Protein AF-A0A532D373-F1 (afdb_monomer_lite)

Secondary structure (DSSP, 8-state):
----------------HHHHHHHHHHHHTT--HHHHHHHTT--HHHHHHHHHHHHHH--SS-S-S------TTTTTHHHHHHHHHHHS---HHHHHHHHHHTT----HHHHHHHHHHTT---

Foldseek 3Di:
DDDDDDDDDDDDPDDDQVLLLVLVVCVVVVHDLVVSCVVSVHDSVVSVVSVVCCVPPVDSTDPDPDDPPCPPCVVVVVVVLVCCVVPVPDDLVNVQVVCVVVVDHDDSVVSVVVCVVVVVPD

Sequence (122 aa):
MSALVLLGGKGREAYSQDLRDRVLRALERGERPTAIADRFEVSRGWVYQVRNRLTQTGGRSSLQIGGHRRSRLAGMEPTLRAWLKETGDLTLAELCTRLAAHGIAINVPALWHQLNTWQLTS

pLDDT: mean 71.15, std 17.48, range [25.75, 89.62]

Radius of gyration: 23.97 Å; chains: 1; bounding box: 39×25×78 Å

Structure (mmCIF, N/CA/C/O backbone):
data_AF-A0A532D373-F1
#
_entry.id   AF-A0A532D373-F1
#
loop_
_atom_site.group_PDB
_atom_site.id
_atom_site.type_symbol
_atom_site.label_atom_id
_atom_site.label_alt_id
_atom_site.label_comp_id
_atom_site.label_asym_id
_atom_site.label_entity_id
_atom_site.label_seq_id
_atom_site.pdbx_PDB_ins_code
_atom_site.Cartn_x
_atom_site.Cartn_y
_atom_site.Cartn_z
_atom_site.occupancy
_atom_site.B_is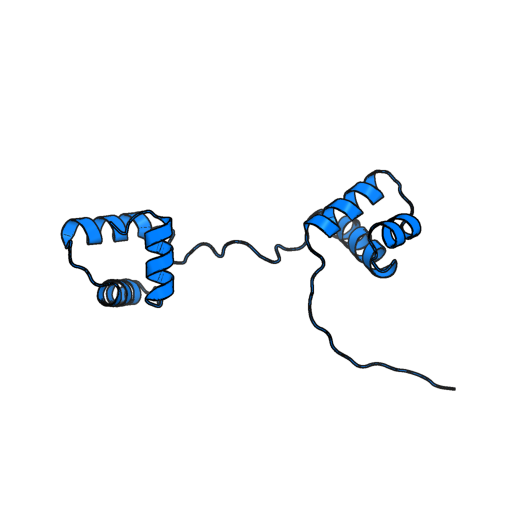o_or_equiv
_atom_site.auth_seq_id
_atom_site.auth_comp_id
_atom_site.auth_asym_id
_atom_site.auth_atom_id
_atom_site.pdbx_PDB_model_num
ATOM 1 N N . MET A 1 1 ? -11.975 -9.096 -48.964 1.00 33.78 1 MET A N 1
ATOM 2 C CA . MET A 1 1 ? -11.205 -10.037 -48.123 1.00 33.78 1 MET A CA 1
ATOM 3 C C . MET A 1 1 ? -10.576 -9.214 -46.999 1.00 33.78 1 MET A C 1
ATOM 5 O O . MET A 1 1 ? -9.465 -8.740 -47.147 1.00 33.78 1 MET A O 1
ATOM 9 N N . SER A 1 2 ? -11.326 -8.710 -46.021 1.00 26.88 2 SER A N 1
ATOM 10 C CA . SER A 1 2 ? -11.918 -9.428 -44.879 1.00 26.88 2 SER A CA 1
ATOM 11 C C . SER A 1 2 ? -10.970 -10.440 -44.244 1.00 26.88 2 SER A C 1
ATOM 13 O O . SER A 1 2 ? -10.898 -11.569 -44.710 1.00 26.88 2 SER A O 1
ATOM 15 N N . ALA A 1 3 ? -10.315 -10.021 -43.162 1.00 25.75 3 ALA A N 1
ATOM 16 C CA . ALA A 1 3 ? -10.321 -10.746 -41.893 1.00 25.75 3 ALA A CA 1
ATOM 17 C C . ALA A 1 3 ? -9.975 -9.765 -40.759 1.00 25.75 3 ALA A C 1
ATOM 19 O O . ALA A 1 3 ? -8.821 -9.555 -40.399 1.00 25.75 3 ALA A O 1
ATOM 20 N N . LEU A 1 4 ? -11.021 -9.128 -40.235 1.00 30.86 4 LEU A N 1
ATOM 21 C CA . LEU A 1 4 ? -11.054 -8.576 -38.889 1.00 30.86 4 LEU A CA 1
ATOM 22 C C . LEU A 1 4 ? -11.086 -9.766 -37.918 1.00 30.86 4 LEU A C 1
ATOM 24 O O . LEU A 1 4 ? -11.998 -10.583 -38.007 1.00 30.86 4 LEU A O 1
ATOM 28 N N . VAL A 1 5 ? -10.142 -9.842 -36.981 1.00 32.19 5 VAL A N 1
ATOM 29 C CA . VAL A 1 5 ? -10.342 -10.574 -35.722 1.00 32.19 5 VAL A CA 1
ATOM 30 C C . VAL A 1 5 ? -10.044 -9.605 -34.584 1.00 32.19 5 VAL A C 1
ATOM 32 O O . VAL A 1 5 ? -8.899 -9.363 -34.211 1.00 32.19 5 VAL A O 1
ATOM 35 N N . LEU A 1 6 ? -11.120 -8.999 -34.086 1.00 37.25 6 LEU A N 1
ATOM 36 C CA . LEU A 1 6 ? -11.235 -8.538 -32.707 1.00 37.25 6 LEU A CA 1
ATOM 37 C C . LEU A 1 6 ? -11.669 -9.730 -31.838 1.00 37.25 6 LEU A C 1
ATOM 39 O O . LEU A 1 6 ? -12.346 -10.624 -32.340 1.00 37.25 6 LEU A O 1
ATOM 43 N N . LEU A 1 7 ? -11.389 -9.623 -30.531 1.00 33.75 7 LEU A N 1
ATOM 44 C CA . LEU A 1 7 ? -11.773 -10.506 -29.408 1.00 33.75 7 LEU A CA 1
ATOM 45 C C . LEU A 1 7 ? -10.769 -11.651 -29.156 1.00 33.75 7 LEU A C 1
ATOM 47 O O . LEU A 1 7 ? -10.451 -12.414 -30.049 1.00 33.75 7 LEU A O 1
ATOM 51 N N . GLY A 1 8 ? -10.224 -11.858 -27.959 1.00 28.00 8 GLY A N 1
ATOM 52 C CA . GLY A 1 8 ? -10.464 -11.218 -26.675 1.00 28.00 8 GLY A CA 1
ATOM 53 C C . GLY A 1 8 ? -9.531 -11.786 -25.597 1.00 28.00 8 GLY A C 1
ATOM 54 O O . GLY A 1 8 ? -9.016 -12.890 -25.717 1.00 28.00 8 GLY A O 1
ATOM 55 N N . GLY A 1 9 ? -9.334 -10.999 -24.539 1.00 36.28 9 GLY A N 1
ATOM 56 C CA . GLY A 1 9 ? -9.089 -11.477 -23.177 1.00 36.28 9 GLY A CA 1
ATOM 57 C C . GLY A 1 9 ? -7.833 -12.309 -22.887 1.00 36.28 9 GLY A C 1
ATOM 58 O O . GLY A 1 9 ? -7.902 -13.526 -22.782 1.00 36.28 9 GLY A O 1
ATOM 59 N N . LYS A 1 10 ? -6.776 -11.633 -22.429 1.00 38.00 10 LYS A N 1
ATOM 60 C CA . LYS A 1 10 ? -6.326 -11.848 -21.045 1.00 38.00 10 LYS A CA 1
ATOM 61 C C . LYS A 1 10 ? -5.974 -10.513 -20.404 1.00 38.00 10 LYS A C 1
ATOM 63 O O . LYS A 1 10 ? -5.261 -9.691 -20.970 1.00 38.00 10 LYS A O 1
ATOM 68 N N . GLY A 1 11 ? -6.614 -10.255 -19.270 1.00 32.62 11 GLY A N 1
ATOM 69 C CA . GLY A 1 11 ? -6.592 -8.971 -18.594 1.00 32.62 11 GLY A CA 1
ATOM 70 C C . GLY A 1 11 ? -5.217 -8.593 -18.056 1.00 32.62 11 GLY A C 1
ATOM 71 O O . GLY A 1 11 ? -4.459 -9.445 -17.625 1.00 32.62 11 GLY A O 1
ATOM 72 N N . ARG A 1 12 ? -4.963 -7.281 -18.045 1.00 39.06 12 ARG A N 1
ATOM 73 C CA . ARG A 1 12 ? -4.332 -6.521 -16.951 1.00 39.06 12 ARG A CA 1
ATOM 74 C C . ARG A 1 12 ? -3.142 -7.153 -16.213 1.00 39.06 12 ARG A C 1
ATOM 76 O O . ARG A 1 12 ? -2.979 -6.874 -15.030 1.00 39.06 12 ARG A O 1
ATOM 83 N N . GLU A 1 13 ? -2.264 -7.895 -16.869 1.00 45.06 13 GLU A N 1
ATOM 84 C CA . GLU A 1 13 ? -0.935 -8.108 -16.307 1.00 45.06 13 GLU A CA 1
ATOM 85 C C . GLU A 1 13 ? -0.093 -6.907 -16.718 1.00 45.06 13 GLU A C 1
ATOM 87 O O . GLU A 1 13 ? 0.489 -6.830 -17.799 1.00 45.06 13 GLU A O 1
ATOM 92 N N . ALA A 1 14 ? -0.160 -5.857 -15.902 1.00 55.34 14 ALA A N 1
ATOM 93 C CA . ALA A 1 14 ? 0.775 -4.767 -16.059 1.00 55.34 14 ALA A CA 1
ATOM 94 C C . ALA A 1 14 ? 2.172 -5.356 -15.868 1.00 55.34 14 ALA A C 1
ATOM 96 O O . ALA A 1 14 ? 2.501 -5.790 -14.767 1.00 55.34 14 ALA A O 1
ATOM 97 N N . TYR A 1 15 ? 2.977 -5.359 -16.934 1.00 62.72 15 TYR A N 1
ATOM 98 C CA . TYR A 1 15 ? 4.408 -5.629 -16.835 1.00 62.72 15 TYR A CA 1
ATOM 99 C C . TYR A 1 15 ? 4.980 -4.896 -15.613 1.00 62.72 15 TYR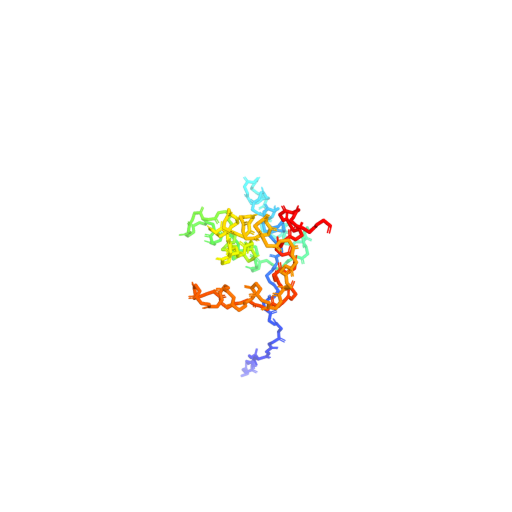 A C 1
ATOM 101 O O . TYR A 1 15 ? 4.635 -3.723 -15.374 1.00 62.72 15 TYR A O 1
ATOM 109 N N . SER A 1 16 ? 5.801 -5.615 -14.839 1.00 70.56 16 SER A N 1
ATOM 110 C CA . SER A 1 16 ? 6.309 -5.158 -13.545 1.00 70.56 16 SER A CA 1
ATOM 111 C C . SER A 1 16 ? 6.955 -3.775 -13.660 1.00 70.56 16 SER A C 1
ATOM 113 O O . SER A 1 16 ? 7.470 -3.381 -14.712 1.00 70.56 16 SER A O 1
ATOM 115 N N . GLN A 1 17 ? 6.914 -3.000 -12.574 1.00 68.44 17 GLN A N 1
ATOM 116 C CA . GLN A 1 17 ? 7.524 -1.670 -12.580 1.00 68.44 17 GLN A CA 1
ATOM 117 C C . GLN A 1 17 ? 9.039 -1.749 -12.820 1.00 68.44 17 GLN A C 1
ATOM 119 O O . GLN A 1 17 ? 9.557 -0.945 -13.584 1.00 68.44 17 GLN A O 1
ATOM 124 N N . ASP A 1 18 ? 9.705 -2.776 -12.284 1.00 70.88 18 ASP A N 1
ATOM 125 C CA . ASP A 1 18 ? 11.117 -3.061 -12.566 1.00 70.88 18 ASP A CA 1
ATOM 126 C C . ASP A 1 18 ? 11.380 -3.238 -14.074 1.00 70.88 18 ASP A C 1
ATOM 128 O O . ASP A 1 18 ? 12.298 -2.620 -14.615 1.00 70.88 18 ASP A O 1
ATOM 132 N N . LEU A 1 19 ? 10.534 -3.987 -14.791 1.00 79.44 19 LEU A N 1
ATOM 133 C CA . LEU A 1 19 ? 10.687 -4.174 -16.236 1.00 79.44 19 LEU A CA 1
ATOM 134 C C . LEU A 1 19 ? 10.494 -2.861 -17.011 1.00 79.44 19 LEU A C 1
ATOM 136 O O . LEU A 1 19 ? 11.239 -2.566 -17.947 1.00 79.44 19 LEU A O 1
ATOM 140 N N . ARG A 1 20 ? 9.530 -2.034 -16.594 1.00 78.75 20 ARG A N 1
ATOM 141 C CA . ARG A 1 20 ? 9.317 -0.695 -17.161 1.00 78.75 20 ARG A CA 1
ATOM 142 C C . ARG A 1 20 ? 10.521 0.218 -16.920 1.00 78.75 20 ARG A C 1
ATOM 144 O O . ARG A 1 20 ? 10.954 0.888 -17.855 1.00 78.75 20 ARG A O 1
ATOM 151 N N . ASP A 1 21 ? 11.078 0.218 -15.711 1.00 76.81 21 ASP A N 1
ATOM 152 C CA . ASP A 1 21 ? 12.239 1.037 -15.350 1.00 76.81 21 ASP A CA 1
ATOM 153 C C . ASP A 1 21 ? 13.484 0.623 -16.145 1.00 76.81 21 ASP A C 1
ATOM 155 O O . ASP A 1 21 ? 14.238 1.479 -16.613 1.00 76.81 21 ASP A O 1
ATOM 159 N N . ARG A 1 22 ? 13.684 -0.682 -16.369 1.00 80.69 22 ARG A N 1
ATOM 160 C CA . ARG A 1 22 ? 14.775 -1.195 -17.213 1.00 80.69 22 ARG A CA 1
ATOM 161 C C . ARG A 1 22 ? 14.634 -0.760 -18.672 1.00 80.69 22 ARG A C 1
ATOM 163 O O . ARG A 1 22 ? 15.622 -0.330 -19.266 1.00 80.69 22 ARG A O 1
ATOM 170 N N . VAL A 1 23 ? 13.421 -0.804 -19.227 1.00 84.44 23 VAL A N 1
ATOM 171 C CA . VAL A 1 23 ? 13.139 -0.311 -20.586 1.00 84.44 23 VAL A CA 1
ATOM 172 C C . VAL A 1 23 ? 13.366 1.196 -20.700 1.00 84.44 23 VAL A C 1
ATOM 174 O O . VAL A 1 23 ? 13.990 1.642 -21.661 1.00 84.44 23 VAL A O 1
ATOM 177 N N . LEU A 1 24 ? 12.914 1.984 -19.721 1.00 83.12 24 LEU A N 1
ATOM 178 C CA . LEU A 1 24 ? 13.137 3.432 -19.709 1.00 83.12 24 LEU A CA 1
ATOM 179 C C . LEU A 1 24 ? 14.628 3.778 -19.653 1.00 83.12 24 LEU A C 1
ATOM 181 O O . LEU A 1 24 ? 15.081 4.585 -20.458 1.00 83.12 24 LEU A O 1
ATOM 185 N N . ARG A 1 25 ? 15.410 3.102 -18.804 1.00 80.56 25 ARG A N 1
ATOM 186 C CA . ARG A 1 25 ? 16.870 3.292 -18.744 1.00 80.56 25 ARG A CA 1
ATOM 187 C C . ARG A 1 25 ? 17.566 2.946 -20.059 1.00 80.56 25 ARG A C 1
ATOM 189 O O . ARG A 1 25 ? 18.525 3.614 -20.431 1.00 80.56 25 ARG A O 1
ATOM 196 N N . ALA A 1 26 ? 17.114 1.908 -20.762 1.00 81.19 26 ALA A N 1
ATOM 197 C CA . ALA A 1 26 ? 17.660 1.549 -22.070 1.00 81.19 26 ALA A CA 1
ATOM 198 C C . ALA A 1 26 ? 17.332 2.616 -23.134 1.00 81.19 26 ALA A C 1
ATOM 200 O O . ALA A 1 26 ? 18.199 3.003 -23.915 1.00 81.19 26 ALA A O 1
ATOM 201 N N . LEU A 1 27 ? 16.110 3.162 -23.113 1.00 84.38 27 LEU A N 1
ATOM 202 C CA . LEU A 1 27 ? 15.718 4.287 -23.969 1.00 84.38 27 LEU A CA 1
ATOM 203 C C . LEU A 1 27 ? 16.536 5.554 -23.668 1.00 84.38 27 LEU A C 1
ATOM 205 O O . LEU A 1 27 ? 16.952 6.236 -24.599 1.00 84.38 27 LEU A O 1
ATOM 209 N N . GLU A 1 28 ? 16.812 5.849 -22.393 1.00 79.69 28 GLU A N 1
ATOM 210 C CA . GLU A 1 28 ? 17.660 6.978 -21.970 1.00 79.69 28 GLU A CA 1
ATOM 211 C C . GLU A 1 28 ? 19.111 6.844 -22.450 1.00 79.69 28 GLU A C 1
ATOM 213 O O . GLU A 1 28 ? 19.766 7.845 -22.725 1.00 79.69 28 GLU A O 1
ATOM 218 N N . ARG A 1 29 ? 19.604 5.611 -22.607 1.00 79.94 29 ARG A N 1
ATOM 219 C CA . ARG A 1 29 ? 20.920 5.313 -23.197 1.00 79.94 29 ARG A CA 1
ATOM 220 C C . ARG A 1 29 ? 20.928 5.363 -24.729 1.00 79.94 29 ARG A C 1
ATOM 222 O O . ARG A 1 29 ? 21.972 5.129 -25.329 1.00 79.94 29 ARG A O 1
ATOM 229 N N . GLY A 1 30 ? 19.787 5.636 -25.365 1.00 86.12 30 GLY A N 1
ATOM 230 C CA . GLY A 1 30 ? 19.657 5.686 -26.821 1.00 86.12 30 GLY A CA 1
ATOM 231 C C . GLY A 1 30 ? 19.562 4.314 -27.499 1.00 86.12 30 GLY A C 1
ATOM 232 O O . GLY A 1 30 ? 19.725 4.229 -28.717 1.00 86.12 30 GLY A O 1
ATOM 233 N N . GLU A 1 31 ? 19.296 3.234 -26.752 1.00 88.81 31 GLU A N 1
ATOM 234 C CA . GLU A 1 31 ? 19.122 1.901 -27.341 1.00 88.81 31 GLU A CA 1
ATOM 235 C C . GLU A 1 31 ? 17.888 1.869 -28.271 1.00 88.81 31 GLU A C 1
ATOM 237 O O . GLU A 1 31 ? 16.852 2.496 -28.022 1.00 88.81 31 GLU A O 1
ATOM 242 N N . ARG A 1 32 ? 17.982 1.121 -29.380 1.00 89.62 32 ARG A N 1
ATOM 243 C CA . ARG A 1 32 ? 16.891 1.032 -30.366 1.00 89.62 32 ARG A CA 1
ATOM 244 C C . ARG A 1 32 ? 15.708 0.242 -29.781 1.00 89.62 32 ARG A C 1
ATOM 246 O O . ARG A 1 32 ? 15.933 -0.843 -29.249 1.00 89.62 32 ARG A O 1
ATOM 253 N N . PRO A 1 33 ? 14.444 0.678 -29.970 1.00 84.50 33 PRO A N 1
ATOM 254 C CA . PRO A 1 33 ? 13.266 -0.022 -29.438 1.00 84.50 33 PRO A CA 1
ATOM 255 C C . PRO A 1 33 ? 13.148 -1.499 -29.834 1.00 84.50 33 PRO A C 1
ATOM 257 O O . PRO A 1 33 ? 12.581 -2.287 -29.088 1.00 84.50 33 PRO A O 1
ATOM 260 N N . THR A 1 34 ? 13.685 -1.876 -30.998 1.00 86.00 34 THR A N 1
ATOM 261 C CA . THR A 1 34 ? 13.774 -3.271 -31.451 1.00 86.00 34 THR A CA 1
ATOM 262 C C . THR A 1 34 ? 14.719 -4.090 -30.576 1.00 86.00 34 THR A C 1
ATOM 264 O O . THR A 1 34 ? 14.315 -5.118 -30.06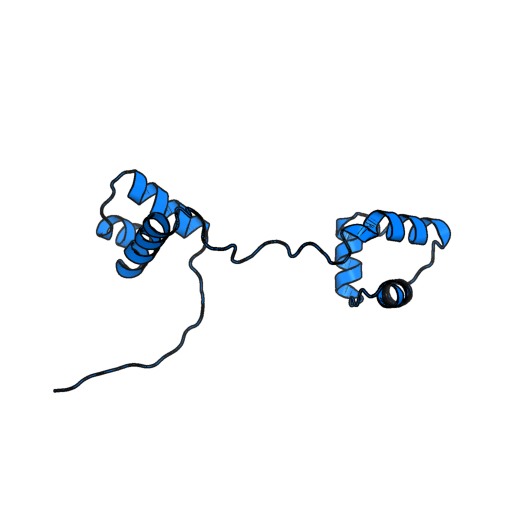0 1.00 86.00 34 THR A O 1
ATOM 267 N N . ALA A 1 35 ? 15.929 -3.587 -30.323 1.00 86.38 35 ALA A N 1
ATOM 268 C CA . ALA A 1 35 ? 16.916 -4.265 -29.485 1.00 86.38 35 ALA A CA 1
ATOM 269 C C . ALA A 1 35 ? 16.443 -4.392 -28.027 1.00 86.38 35 ALA A C 1
ATOM 271 O O . ALA A 1 35 ? 16.683 -5.403 -27.377 1.00 86.38 35 ALA A O 1
ATOM 272 N N . ILE A 1 36 ? 15.728 -3.382 -27.527 1.00 85.81 36 ILE A N 1
ATOM 273 C CA . ILE A 1 36 ? 15.112 -3.405 -26.194 1.00 85.81 36 ILE A CA 1
ATOM 274 C C . ILE A 1 36 ? 14.013 -4.473 -26.124 1.00 85.81 36 ILE A C 1
ATOM 276 O O . ILE A 1 36 ? 13.955 -5.224 -25.155 1.00 85.81 36 ILE A O 1
ATOM 280 N N . ALA A 1 37 ? 13.146 -4.537 -27.139 1.00 83.81 37 ALA A N 1
ATOM 281 C CA . ALA A 1 37 ? 12.070 -5.520 -27.212 1.00 83.81 37 ALA A CA 1
ATOM 282 C C . ALA A 1 37 ? 12.610 -6.956 -27.195 1.00 83.81 37 ALA A C 1
ATOM 284 O O . ALA A 1 37 ? 12.149 -7.763 -26.393 1.00 83.81 37 ALA A O 1
ATOM 285 N N . ASP A 1 38 ? 13.637 -7.226 -28.002 1.00 79.75 38 ASP A N 1
ATOM 286 C CA . ASP A 1 38 ? 14.275 -8.541 -28.079 1.00 79.75 38 ASP A CA 1
ATOM 287 C C . ASP A 1 38 ? 14.983 -8.899 -26.759 1.00 79.75 38 ASP A C 1
ATOM 289 O O . ASP A 1 38 ? 14.831 -10.004 -26.249 1.00 79.75 38 ASP A O 1
ATOM 293 N N . ARG A 1 39 ? 15.702 -7.946 -26.148 1.00 83.69 39 ARG A N 1
ATOM 294 C CA . ARG A 1 39 ? 16.445 -8.151 -24.891 1.00 83.69 39 ARG A CA 1
ATOM 295 C C . ARG A 1 39 ? 15.556 -8.472 -23.690 1.00 83.69 39 ARG A C 1
ATOM 297 O O . ARG A 1 39 ? 15.984 -9.192 -22.793 1.00 83.69 39 ARG A O 1
ATOM 304 N N . PHE A 1 40 ? 14.381 -7.858 -23.625 1.00 80.19 40 PHE A N 1
ATOM 305 C CA . PHE A 1 40 ? 13.455 -7.992 -22.500 1.00 80.19 40 PHE A CA 1
ATOM 306 C C . PHE A 1 40 ? 12.266 -8.909 -22.811 1.00 80.19 40 PHE A C 1
ATOM 308 O O . PHE A 1 40 ? 11.356 -8.995 -21.992 1.00 80.19 40 PHE A O 1
ATOM 315 N N . GLU A 1 41 ? 12.268 -9.563 -23.978 1.00 81.81 41 GLU A N 1
ATOM 316 C CA . GLU A 1 41 ? 11.207 -10.466 -24.446 1.00 81.81 41 GLU A CA 1
ATOM 317 C C . GLU A 1 41 ? 9.808 -9.819 -24.402 1.00 81.81 41 GLU A C 1
ATOM 319 O O . GLU A 1 41 ? 8.798 -10.430 -24.048 1.00 81.81 41 GLU A O 1
ATOM 324 N N . VAL A 1 42 ? 9.740 -8.535 -24.768 1.00 83.00 42 VAL A N 1
ATOM 325 C CA . VAL A 1 42 ? 8.503 -7.741 -24.795 1.00 83.00 42 VAL A CA 1
ATOM 326 C C . VAL A 1 42 ? 8.147 -7.311 -26.210 1.00 83.00 42 VAL A C 1
ATOM 328 O O . VAL A 1 42 ? 8.981 -7.253 -27.108 1.00 83.00 42 VAL A O 1
ATOM 331 N N . SER A 1 43 ? 6.887 -6.933 -26.433 1.00 81.94 43 SER A N 1
ATOM 332 C CA . SER A 1 43 ? 6.484 -6.425 -27.745 1.00 81.94 43 SER A CA 1
ATOM 333 C C . SER A 1 43 ? 7.064 -5.031 -28.028 1.00 81.94 43 SER A C 1
ATOM 335 O O . SER A 1 43 ? 7.073 -4.145 -27.169 1.00 81.94 43 SER A O 1
ATOM 337 N N . ARG A 1 44 ? 7.460 -4.784 -29.285 1.00 84.38 44 ARG A N 1
ATOM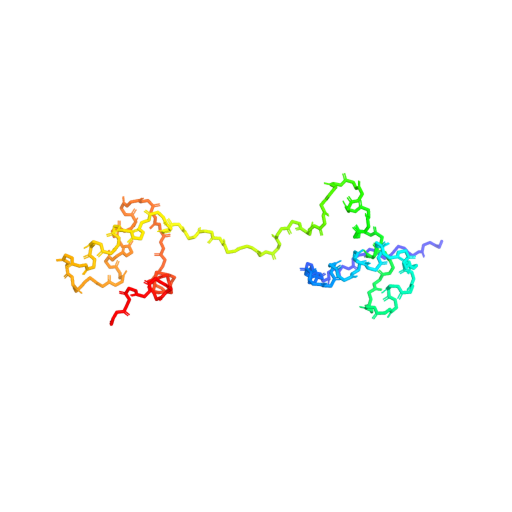 338 C CA . ARG A 1 44 ? 7.895 -3.449 -29.747 1.00 84.38 44 ARG A CA 1
ATOM 339 C C . ARG A 1 44 ? 6.842 -2.369 -29.481 1.00 84.38 44 ARG A C 1
ATOM 341 O O . ARG A 1 44 ? 7.180 -1.258 -29.083 1.00 84.38 44 ARG A O 1
ATOM 348 N N . GLY A 1 45 ? 5.563 -2.703 -29.672 1.00 83.38 45 GLY A N 1
ATOM 349 C CA . GLY A 1 45 ? 4.442 -1.802 -29.389 1.00 83.38 45 GLY A CA 1
ATOM 350 C C . GLY A 1 45 ? 4.385 -1.376 -27.920 1.00 83.38 45 GLY A C 1
ATOM 351 O O . GLY A 1 45 ? 4.137 -0.207 -27.628 1.00 83.38 45 GLY A O 1
ATOM 352 N N . TRP A 1 46 ? 4.703 -2.287 -26.998 1.00 83.25 46 TRP A N 1
ATOM 353 C CA . TRP A 1 46 ? 4.762 -1.977 -25.574 1.00 83.25 46 TRP A CA 1
ATOM 354 C C . TRP A 1 46 ? 5.928 -1.040 -25.220 1.00 83.25 46 TRP A C 1
ATOM 356 O O . TRP A 1 46 ?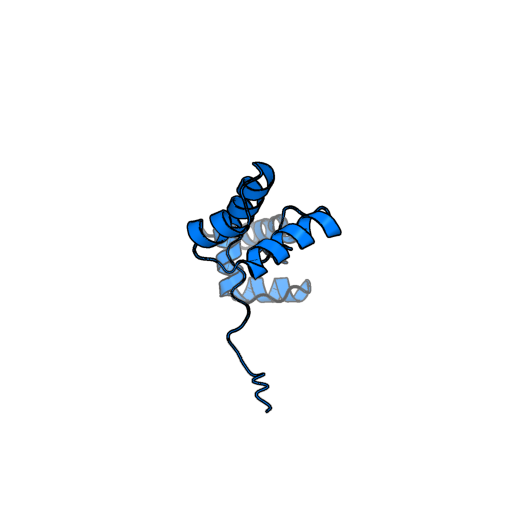 5.737 -0.086 -24.466 1.00 83.25 46 TRP A O 1
ATOM 366 N N . VAL A 1 47 ? 7.103 -1.218 -25.835 1.00 83.75 47 VAL A N 1
ATOM 367 C CA . VAL A 1 47 ? 8.238 -0.283 -25.682 1.00 83.75 47 VAL A CA 1
ATOM 368 C C . VAL A 1 47 ? 7.847 1.135 -26.124 1.00 83.75 47 VAL A C 1
ATOM 370 O O . VAL A 1 47 ? 8.123 2.110 -25.421 1.00 83.75 47 VAL A O 1
ATOM 373 N N . TYR A 1 48 ? 7.135 1.266 -27.249 1.00 86.62 48 TYR A N 1
ATOM 374 C CA . TYR A 1 48 ? 6.604 2.555 -27.702 1.00 86.62 48 TYR A CA 1
ATOM 375 C C . TYR A 1 48 ? 5.567 3.140 -26.741 1.00 86.62 48 TYR A C 1
ATOM 377 O O . TYR A 1 48 ? 5.594 4.341 -26.481 1.00 86.62 48 TYR A O 1
ATOM 385 N N . GLN A 1 49 ? 4.685 2.313 -26.180 1.00 83.50 49 GLN A N 1
ATOM 386 C CA . GLN A 1 49 ? 3.704 2.745 -25.187 1.00 83.50 49 GLN A CA 1
ATOM 387 C C . GLN A 1 49 ? 4.381 3.311 -23.927 1.00 83.50 49 GLN A C 1
ATOM 389 O O . GLN A 1 49 ? 3.964 4.357 -23.425 1.00 83.50 49 GLN A O 1
ATOM 394 N N . VAL A 1 50 ? 5.438 2.653 -23.439 1.00 81.06 50 VAL A N 1
ATOM 395 C CA . VAL A 1 50 ? 6.241 3.104 -22.290 1.00 81.06 50 VAL A CA 1
ATOM 396 C C . VAL A 1 50 ? 6.924 4.441 -22.589 1.00 81.06 50 VAL A C 1
ATOM 398 O O . VAL A 1 50 ? 6.799 5.378 -21.800 1.00 81.06 50 VAL A O 1
ATOM 401 N N . ARG A 1 51 ? 7.569 4.567 -23.755 1.00 82.94 51 ARG A N 1
ATOM 402 C CA . ARG A 1 51 ? 8.208 5.815 -24.199 1.00 82.94 51 ARG A CA 1
ATOM 403 C C . ARG A 1 51 ? 7.209 6.967 -24.318 1.00 82.94 51 ARG A C 1
ATOM 405 O O . ARG A 1 51 ? 7.437 8.041 -23.774 1.00 82.94 51 ARG A O 1
ATOM 412 N N . ASN A 1 52 ? 6.097 6.739 -25.014 1.00 80.56 52 ASN A N 1
ATOM 413 C CA . ASN A 1 52 ? 5.092 7.769 -25.273 1.00 80.56 52 ASN A CA 1
ATOM 414 C C . ASN A 1 52 ? 4.456 8.265 -23.971 1.00 80.56 52 ASN A C 1
ATOM 416 O O . ASN A 1 52 ? 4.213 9.460 -23.834 1.00 80.56 52 ASN A O 1
ATOM 420 N N . ARG A 1 53 ? 4.238 7.370 -22.997 1.00 72.94 53 ARG A N 1
ATOM 421 C CA . ARG A 1 53 ? 3.756 7.754 -21.668 1.00 72.94 53 ARG A CA 1
ATOM 422 C C . ARG A 1 53 ? 4.736 8.701 -20.967 1.00 72.94 53 ARG A C 1
ATOM 424 O O . ARG A 1 53 ? 4.293 9.735 -20.486 1.00 72.94 53 ARG A O 1
ATOM 431 N N . LEU A 1 54 ? 6.039 8.402 -20.969 1.00 70.12 54 LEU A N 1
ATOM 432 C CA . LEU A 1 54 ? 7.051 9.289 -20.381 1.00 70.12 54 LEU A CA 1
ATOM 433 C C . LEU A 1 54 ? 7.047 10.678 -21.043 1.00 70.12 54 LEU A C 1
ATOM 435 O O . LEU A 1 54 ? 7.054 11.685 -20.344 1.00 70.12 54 LEU A O 1
ATOM 439 N N . THR A 1 55 ? 7.007 10.742 -22.377 1.00 67.75 55 THR A N 1
ATOM 440 C CA . THR A 1 55 ? 7.035 12.019 -23.112 1.00 67.75 55 THR A CA 1
ATOM 441 C C . THR A 1 55 ? 5.761 12.845 -22.919 1.00 67.75 55 THR A C 1
ATOM 443 O O . THR A 1 55 ? 5.838 14.066 -22.856 1.00 67.75 55 THR A O 1
ATOM 446 N N . GLN A 1 56 ? 4.592 12.203 -22.823 1.00 62.75 56 GLN A N 1
ATOM 447 C CA . GLN A 1 56 ? 3.303 12.900 -22.721 1.00 62.75 56 GLN A CA 1
ATOM 448 C C . GLN A 1 56 ? 2.974 13.376 -21.303 1.00 62.75 56 GLN A C 1
ATOM 450 O O . GLN A 1 56 ? 2.308 14.395 -21.156 1.00 62.75 56 GLN A O 1
ATOM 455 N N . THR A 1 57 ? 3.402 12.654 -20.262 1.00 58.69 57 THR A N 1
ATOM 456 C CA . THR A 1 57 ? 3.027 12.976 -18.872 1.00 58.69 57 THR A CA 1
ATOM 457 C C . THR A 1 57 ? 4.208 13.336 -17.972 1.00 58.69 57 THR A C 1
ATOM 459 O O . THR A 1 57 ? 3.992 13.647 -16.804 1.00 58.69 57 THR A O 1
ATOM 462 N N . GLY A 1 58 ? 5.453 13.247 -18.458 1.00 55.09 58 GLY A N 1
ATOM 463 C CA . GLY A 1 58 ? 6.667 13.412 -17.642 1.00 55.09 58 GLY A CA 1
ATOM 464 C C . GLY A 1 58 ? 6.865 12.311 -16.588 1.00 55.09 58 GLY A C 1
ATOM 465 O O . GLY A 1 58 ? 7.840 12.325 -15.837 1.00 55.09 58 GLY A O 1
ATOM 466 N N . GLY A 1 59 ? 5.951 11.340 -16.516 1.00 54.12 59 GLY A N 1
ATOM 467 C CA . GLY A 1 59 ? 5.957 10.280 -15.519 1.00 54.12 59 GLY A CA 1
ATOM 468 C C . GLY A 1 59 ? 6.896 9.146 -15.913 1.00 54.12 59 GLY A C 1
ATOM 469 O O . GLY A 1 59 ? 6.563 8.336 -16.777 1.00 54.12 59 GLY A O 1
ATOM 470 N N . ARG A 1 60 ? 8.045 9.041 -15.232 1.00 51.25 60 ARG A N 1
ATOM 471 C CA . ARG A 1 60 ? 8.915 7.844 -15.267 1.00 51.25 60 ARG A CA 1
ATOM 472 C C . ARG A 1 60 ? 8.266 6.619 -14.611 1.00 51.25 60 ARG A C 1
ATOM 474 O O . ARG A 1 60 ? 8.705 5.496 -14.826 1.00 51.25 60 ARG A O 1
ATOM 481 N N . SER A 1 61 ? 7.199 6.811 -13.846 1.00 47.66 61 SER A N 1
ATOM 482 C CA . SER A 1 61 ? 6.475 5.741 -13.174 1.00 47.66 61 SER A CA 1
ATOM 483 C C . SER A 1 61 ? 5.192 5.372 -13.921 1.00 47.66 61 SER A C 1
ATOM 485 O O . SER A 1 61 ? 4.487 6.209 -14.491 1.00 47.66 61 SER A O 1
ATOM 487 N N . SER A 1 62 ? 4.830 4.088 -13.884 1.00 46.94 62 SER A N 1
ATOM 488 C CA . SER A 1 62 ? 3.409 3.749 -13.945 1.00 46.94 62 SER A CA 1
ATOM 489 C C . SER A 1 62 ? 2.684 4.515 -12.836 1.00 46.94 62 SER A C 1
ATOM 491 O O . SER A 1 62 ? 3.244 4.687 -11.755 1.00 46.94 62 SER A O 1
ATOM 493 N N . LEU A 1 63 ? 1.418 4.897 -13.043 1.00 49.22 63 LEU A N 1
ATOM 494 C CA . LEU A 1 63 ? 0.509 5.071 -11.902 1.00 49.22 63 LEU A CA 1
ATOM 495 C C . LEU A 1 63 ? 0.730 3.867 -10.974 1.00 49.22 63 LEU A C 1
ATOM 497 O O . LEU A 1 63 ? 0.771 2.747 -11.491 1.00 49.22 63 LEU A O 1
ATOM 501 N N . GLN A 1 64 ? 0.966 4.079 -9.674 1.00 41.34 64 GLN A N 1
ATOM 502 C CA . GLN A 1 64 ? 1.249 2.990 -8.734 1.00 41.34 64 GLN A CA 1
ATOM 503 C C . GLN A 1 64 ? 0.204 1.877 -8.893 1.00 41.34 64 GLN A C 1
ATOM 505 O O . GLN A 1 64 ? -0.946 2.029 -8.489 1.00 41.34 64 GLN A O 1
ATOM 510 N N . ILE A 1 65 ? 0.599 0.752 -9.489 1.00 43.34 65 ILE A N 1
ATOM 511 C CA . ILE A 1 65 ? -0.166 -0.489 -9.424 1.00 43.34 65 ILE A CA 1
ATOM 512 C C . ILE A 1 65 ? 0.387 -1.187 -8.191 1.00 43.34 65 ILE A C 1
ATOM 514 O O . ILE A 1 65 ? 1.434 -1.823 -8.245 1.00 43.34 65 ILE A O 1
ATOM 518 N N . GLY A 1 66 ? -0.268 -0.938 -7.060 1.00 41.69 66 GLY A N 1
ATOM 519 C CA . GLY A 1 66 ? 0.237 -1.300 -5.741 1.00 41.69 66 GLY A CA 1
ATOM 520 C C . GLY A 1 66 ? 0.936 -0.127 -5.055 1.00 41.69 66 GLY A C 1
ATOM 521 O O . GLY A 1 66 ? 2.087 0.205 -5.321 1.00 41.69 66 GLY A O 1
ATOM 522 N N . GLY A 1 67 ? 0.209 0.486 -4.132 1.00 38.22 67 GLY A N 1
ATOM 523 C CA . GLY A 1 67 ? 0.754 1.200 -2.987 1.00 38.22 67 GLY A CA 1
ATOM 524 C C . GLY A 1 67 ? 0.077 0.603 -1.762 1.00 38.22 67 GLY A C 1
ATOM 525 O O . GLY A 1 67 ? -1.085 0.197 -1.852 1.00 38.22 67 GLY A O 1
ATOM 526 N N . HIS A 1 68 ? 0.782 0.493 -0.636 1.00 46.78 68 HIS A N 1
ATOM 527 C CA . HIS A 1 68 ? 0.133 0.127 0.619 1.00 46.78 68 HIS A CA 1
ATOM 528 C C . HIS A 1 68 ? -1.011 1.123 0.833 1.00 46.78 68 HIS A C 1
ATOM 530 O O . HIS A 1 68 ? -0.765 2.317 1.022 1.00 46.78 68 HIS A O 1
ATOM 536 N N . ARG A 1 69 ? -2.268 0.668 0.719 1.00 53.12 69 ARG A N 1
ATOM 537 C CA . ARG A 1 69 ? -3.413 1.499 1.089 1.00 53.12 69 ARG A CA 1
ATOM 538 C C . ARG A 1 69 ? -3.152 1.880 2.534 1.00 53.12 69 ARG A C 1
ATOM 540 O O . ARG A 1 69 ? -3.139 0.991 3.380 1.00 53.12 69 ARG A O 1
ATOM 547 N N . ARG A 1 70 ? -2.907 3.167 2.804 1.00 60.56 70 ARG A N 1
ATOM 548 C CA . ARG A 1 70 ? -2.728 3.652 4.174 1.00 60.56 70 ARG A CA 1
ATOM 549 C C . ARG A 1 70 ? -3.897 3.107 4.983 1.00 60.56 70 ARG A C 1
ATOM 551 O O . ARG A 1 70 ? -5.052 3.351 4.621 1.00 60.56 70 ARG A O 1
ATOM 558 N N . SER A 1 71 ? -3.587 2.286 5.988 1.00 69.50 71 SER A N 1
ATOM 559 C CA . SER A 1 71 ? -4.614 1.633 6.790 1.00 69.50 71 SER A CA 1
ATOM 560 C C . SER A 1 71 ? -5.588 2.693 7.292 1.00 69.50 71 SER A C 1
ATOM 562 O O . SER A 1 71 ? -5.169 3.774 7.711 1.00 69.50 71 SER A O 1
ATOM 564 N N . ARG A 1 72 ? -6.891 2.392 7.273 1.00 74.81 72 ARG A N 1
ATOM 565 C CA . ARG A 1 72 ? -7.911 3.279 7.863 1.00 74.81 72 ARG A CA 1
ATOM 566 C C . ARG A 1 72 ? -7.646 3.520 9.353 1.00 74.81 72 ARG A C 1
ATOM 568 O O . ARG A 1 72 ? -8.129 4.497 9.904 1.00 74.81 72 ARG A O 1
ATOM 575 N N . LEU A 1 73 ? -6.839 2.651 9.965 1.00 79.38 73 LEU A N 1
ATOM 576 C CA . LEU A 1 73 ? -6.399 2.731 11.347 1.00 79.38 73 LEU A CA 1
ATOM 577 C C . LEU A 1 73 ? -5.128 3.567 11.542 1.00 79.38 73 LEU A C 1
ATOM 579 O O . LEU A 1 73 ? -4.752 3.799 12.680 1.00 79.38 73 LEU A O 1
ATOM 583 N N . ALA A 1 74 ? -4.462 4.055 10.488 1.00 75.69 74 ALA A N 1
ATOM 584 C CA . ALA A 1 74 ? -3.171 4.744 10.617 1.00 75.69 74 ALA A CA 1
ATOM 585 C C . ALA A 1 74 ? -3.200 5.977 11.543 1.00 75.69 74 ALA A C 1
ATOM 587 O O . ALA A 1 74 ? -2.170 6.332 12.099 1.00 75.69 74 ALA A O 1
ATOM 588 N N . GLY A 1 75 ? -4.357 6.629 11.710 1.00 82.12 75 GLY A N 1
ATOM 589 C CA . GLY A 1 75 ? -4.542 7.719 12.681 1.00 82.12 75 GLY A CA 1
ATOM 590 C C . GLY A 1 75 ? -4.990 7.268 14.077 1.00 82.12 75 GLY A C 1
ATOM 591 O O . GLY A 1 75 ? -5.014 8.077 14.994 1.00 82.12 75 GLY A O 1
ATOM 592 N N . MET A 1 76 ? -5.348 5.994 14.245 1.00 83.88 76 MET A N 1
ATOM 593 C CA . MET A 1 76 ? -5.881 5.418 15.484 1.00 83.88 76 MET A CA 1
ATOM 594 C C . MET A 1 76 ? -4.868 4.591 16.273 1.00 83.88 76 MET A C 1
ATOM 596 O O . MET A 1 76 ? -5.212 4.101 17.344 1.00 83.88 76 MET A O 1
ATOM 600 N N . GLU A 1 77 ? -3.635 4.424 15.785 1.00 83.19 77 GLU A N 1
ATOM 601 C CA . GLU A 1 77 ? -2.603 3.667 16.506 1.00 83.19 77 GLU A CA 1
ATOM 602 C C . GLU A 1 77 ? -2.430 4.134 17.969 1.00 83.19 77 GLU A C 1
ATOM 604 O O . GLU A 1 77 ? -2.454 3.278 18.857 1.00 83.19 77 GLU A O 1
ATOM 609 N N . PRO A 1 78 ? -2.342 5.448 18.280 1.00 84.25 78 PRO A N 1
ATOM 610 C CA . PRO A 1 78 ? -2.201 5.898 19.667 1.00 84.25 78 PRO A CA 1
ATOM 611 C C . PRO A 1 78 ? -3.414 5.534 20.533 1.00 84.25 78 PRO A C 1
ATOM 613 O O . PRO A 1 78 ? -3.255 5.121 21.679 1.00 84.25 78 PRO A O 1
ATOM 616 N N . THR A 1 79 ? -4.622 5.637 19.973 1.00 85.12 79 THR A N 1
ATOM 617 C CA . THR A 1 79 ? -5.880 5.295 20.651 1.00 85.12 79 THR A CA 1
ATOM 618 C C . THR A 1 79 ? -5.981 3.797 20.925 1.00 85.12 79 THR A C 1
ATOM 620 O O . THR A 1 79 ? -6.309 3.397 22.036 1.00 85.12 79 THR A O 1
ATOM 623 N N . LEU A 1 80 ? -5.636 2.959 19.943 1.00 83.56 80 LEU A N 1
ATOM 624 C CA . LEU A 1 80 ? -5.608 1.502 20.099 1.00 83.56 80 LEU A CA 1
ATOM 625 C C . LEU A 1 80 ? -4.594 1.077 21.164 1.00 83.56 80 LEU A C 1
ATOM 627 O O . LEU A 1 80 ? -4.897 0.227 21.997 1.00 83.56 80 LEU A O 1
ATOM 631 N N . ARG A 1 81 ? -3.418 1.713 21.189 1.00 84.94 81 ARG A N 1
ATOM 632 C CA . ARG A 1 81 ? -2.406 1.488 22.226 1.00 84.94 81 ARG A CA 1
ATOM 633 C C . ARG A 1 81 ? -2.910 1.880 23.618 1.00 84.94 81 ARG A C 1
ATOM 635 O O . ARG A 1 81 ? -2.591 1.185 24.577 1.00 84.94 81 ARG A O 1
ATOM 642 N N . ALA A 1 82 ? -3.677 2.965 23.739 1.00 84.19 82 ALA A N 1
ATOM 643 C CA . ALA A 1 82 ? -4.285 3.371 25.007 1.00 84.19 82 ALA A CA 1
ATOM 644 C C . ALA A 1 82 ? -5.337 2.355 25.478 1.00 84.19 82 ALA A C 1
ATOM 646 O O . ALA A 1 82 ? -5.240 1.865 26.597 1.00 84.19 82 ALA A O 1
ATOM 647 N N . TRP A 1 83 ? -6.259 1.941 24.603 1.00 84.69 83 TRP A N 1
ATOM 648 C CA . TRP A 1 83 ? -7.284 0.94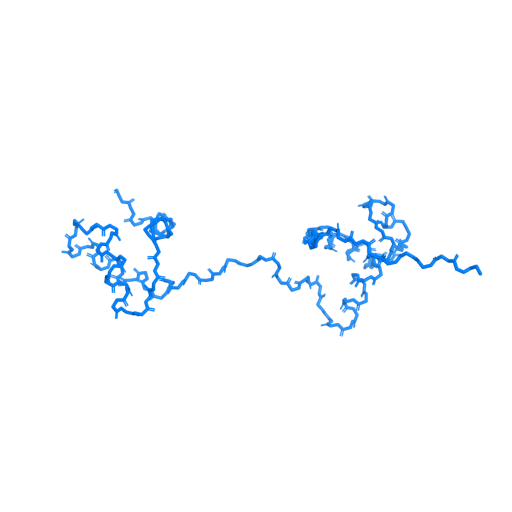6 24.941 1.00 84.69 83 TRP A CA 1
ATOM 649 C C . TRP A 1 83 ? -6.696 -0.398 25.372 1.00 84.69 83 TRP A C 1
ATOM 651 O O . TRP A 1 83 ? -7.149 -0.980 26.356 1.00 84.69 83 TRP A O 1
ATOM 661 N N . LEU A 1 84 ? -5.673 -0.880 24.659 1.00 80.75 84 LEU A N 1
ATOM 662 C CA . LEU A 1 84 ? -4.985 -2.124 25.009 1.00 80.75 84 LEU A CA 1
ATOM 663 C C . LEU A 1 84 ? -4.285 -2.023 26.374 1.00 80.75 84 LEU A C 1
ATOM 665 O O . LEU A 1 84 ? -4.312 -2.982 27.136 1.00 80.75 84 LEU A O 1
ATOM 669 N N . LYS A 1 85 ? -3.713 -0.860 26.716 1.00 79.00 85 LYS A N 1
ATOM 670 C CA . LYS A 1 85 ? -3.093 -0.620 28.030 1.00 79.00 85 LYS A CA 1
ATOM 671 C C . LYS A 1 85 ? -4.103 -0.489 29.168 1.00 79.00 85 LYS A C 1
ATOM 673 O O . LYS A 1 85 ? -3.811 -0.919 30.275 1.00 79.00 85 LYS A O 1
ATOM 678 N N . GLU A 1 86 ? -5.246 0.142 28.916 1.00 74.62 86 GLU A N 1
ATOM 679 C CA . GLU A 1 86 ? -6.266 0.398 29.938 1.00 74.62 86 GLU A CA 1
ATOM 680 C C . GLU A 1 86 ? -7.074 -0.849 30.286 1.00 74.62 86 GLU A C 1
ATOM 682 O O . GLU A 1 86 ? -7.461 -1.018 31.437 1.00 74.62 86 GLU A O 1
ATOM 687 N N . THR A 1 87 ? -7.382 -1.692 29.296 1.00 61.38 87 THR A N 1
ATOM 688 C CA . THR A 1 87 ? -8.338 -2.791 29.488 1.00 61.38 87 THR A CA 1
ATOM 689 C C . THR A 1 87 ? -7.698 -4.180 29.442 1.00 61.38 87 THR A C 1
ATOM 691 O O . THR A 1 87 ? -8.309 -5.087 29.985 1.00 61.38 87 THR A O 1
ATOM 694 N N . GLY A 1 88 ? -6.489 -4.359 28.881 1.00 60.66 88 GLY A N 1
ATOM 695 C CA . GLY A 1 88 ? -5.688 -5.602 28.930 1.00 60.66 88 GLY A CA 1
ATOM 696 C C . GLY A 1 88 ? -6.269 -6.824 28.196 1.00 60.66 88 GLY A C 1
ATOM 697 O O . GLY A 1 88 ? -5.578 -7.440 27.394 1.00 60.66 88 GLY A O 1
ATOM 698 N N . ASP A 1 89 ? -7.553 -7.110 28.398 1.00 63.44 89 ASP A N 1
ATOM 699 C CA . ASP A 1 89 ? -8.290 -8.295 27.953 1.00 63.44 89 ASP A CA 1
ATOM 700 C C . ASP A 1 89 ? -9.284 -7.992 26.816 1.00 63.44 89 ASP A C 1
ATOM 702 O O . ASP A 1 89 ? -10.290 -8.680 26.646 1.00 63.44 89 ASP A O 1
ATOM 706 N N . LEU A 1 90 ? -9.044 -6.942 26.021 1.00 75.94 90 LEU A N 1
ATOM 707 C CA . LEU A 1 90 ? -9.916 -6.645 24.883 1.00 75.94 90 LEU A CA 1
ATOM 708 C C . LEU A 1 90 ? -9.740 -7.681 23.781 1.00 75.94 90 LEU A C 1
ATOM 710 O O . LEU A 1 90 ? -8.680 -7.801 23.163 1.00 75.94 90 LEU A O 1
ATOM 714 N N . THR A 1 91 ? -10.829 -8.367 23.464 1.00 82.06 91 THR A N 1
ATOM 715 C CA . THR A 1 91 ? -10.869 -9.272 22.324 1.00 82.06 91 THR A CA 1
ATOM 716 C C . THR A 1 91 ? -10.836 -8.482 21.011 1.00 82.06 91 THR A C 1
ATOM 718 O O . THR A 1 91 ? -11.294 -7.338 20.908 1.00 82.06 91 THR A O 1
ATOM 721 N N . LEU A 1 92 ? -10.341 -9.110 19.940 1.00 79.56 92 LEU A N 1
ATOM 722 C CA . LEU A 1 92 ? -10.321 -8.496 18.605 1.00 79.56 92 LEU A CA 1
ATOM 723 C C . LEU A 1 92 ? -11.729 -8.111 18.113 1.00 79.56 92 LEU A C 1
ATOM 725 O O . LEU A 1 92 ? -11.880 -7.126 17.392 1.00 79.56 92 LEU A O 1
ATOM 729 N N . ALA A 1 93 ? -12.764 -8.858 18.512 1.00 76.56 93 ALA A N 1
ATOM 730 C CA . ALA A 1 93 ? -14.153 -8.574 18.154 1.00 76.56 93 ALA A CA 1
ATOM 731 C C . ALA A 1 93 ? -14.687 -7.305 18.845 1.00 76.56 93 ALA A C 1
ATOM 733 O O . ALA A 1 93 ? -15.379 -6.493 18.221 1.00 76.56 93 ALA A O 1
ATOM 734 N N . GLU A 1 94 ? -14.322 -7.086 20.109 1.00 79.69 94 GLU A N 1
ATOM 735 C CA . GLU A 1 94 ? -14.671 -5.867 20.845 1.00 79.69 94 GLU A CA 1
ATOM 736 C C . GLU A 1 94 ? -13.943 -4.649 20.278 1.00 79.69 94 GLU A C 1
ATOM 738 O O . GLU A 1 94 ? -14.550 -3.590 20.111 1.00 79.69 94 GLU A O 1
ATOM 743 N N . LEU A 1 95 ? -12.674 -4.802 19.890 1.00 81.69 95 LEU A N 1
ATOM 744 C CA . LEU A 1 95 ? -11.933 -3.751 19.192 1.00 81.69 95 LEU A CA 1
ATOM 745 C C . LEU A 1 95 ? -12.575 -3.405 17.843 1.00 81.69 95 LEU A C 1
ATOM 747 O O . LEU A 1 95 ? -12.769 -2.226 17.556 1.00 81.69 95 LEU A O 1
ATOM 751 N N . CYS A 1 96 ? -12.976 -4.397 17.042 1.00 79.12 96 CYS A N 1
ATOM 752 C CA . CYS A 1 96 ? -13.744 -4.165 15.814 1.00 79.12 96 CYS A CA 1
ATOM 753 C C . CYS A 1 96 ? -15.044 -3.387 16.084 1.00 79.12 96 CYS A C 1
ATOM 755 O O . CYS A 1 96 ? -15.372 -2.467 15.337 1.00 79.12 96 CYS A O 1
ATOM 757 N N . THR A 1 97 ? -15.758 -3.714 17.165 1.00 83.75 97 THR A N 1
ATOM 758 C CA . THR A 1 97 ? -17.009 -3.039 17.553 1.00 83.75 97 THR A CA 1
ATOM 759 C C . THR A 1 97 ? -16.766 -1.587 17.966 1.00 83.75 97 THR A C 1
ATOM 761 O O . THR A 1 97 ? -17.457 -0.682 17.497 1.00 83.75 97 THR A O 1
ATOM 764 N N . ARG A 1 98 ? -15.738 -1.329 18.784 1.00 87.19 98 ARG A N 1
ATOM 765 C CA . ARG A 1 98 ? -15.344 0.036 19.169 1.00 87.19 98 ARG A CA 1
ATOM 766 C C . ARG A 1 98 ? -14.906 0.850 17.952 1.00 87.19 98 ARG A C 1
ATOM 768 O O . ARG A 1 98 ? -15.343 1.982 17.786 1.00 87.19 98 ARG A O 1
ATOM 775 N N . LEU A 1 99 ? -14.112 0.269 17.053 1.00 85.88 99 LEU A N 1
ATOM 776 C CA . LEU A 1 99 ? -13.702 0.920 15.804 1.00 85.88 99 LEU A CA 1
ATOM 777 C C . LEU A 1 99 ? -14.900 1.256 14.904 1.00 85.88 99 LEU A C 1
ATOM 779 O O . LEU A 1 99 ? -14.930 2.335 14.307 1.00 85.88 99 LEU A O 1
ATOM 783 N N . ALA A 1 100 ? -15.918 0.393 14.858 1.00 86.44 100 ALA A N 1
ATOM 784 C CA . ALA A 1 100 ? -17.150 0.662 14.124 1.00 86.44 100 ALA A CA 1
ATOM 785 C C . ALA A 1 100 ? -17.913 1.872 14.692 1.00 86.44 100 ALA A C 1
ATOM 787 O O . ALA A 1 100 ? -18.409 2.683 13.908 1.00 86.44 100 ALA A O 1
ATOM 788 N N . ALA A 1 101 ? -17.931 2.061 16.018 1.00 86.88 101 ALA A N 1
ATOM 789 C CA . ALA A 1 101 ? -18.501 3.258 16.651 1.00 86.88 101 ALA A CA 1
ATOM 790 C C . ALA A 1 101 ? -17.757 4.555 16.263 1.00 86.88 101 ALA A C 1
ATOM 792 O O . ALA A 1 101 ? -18.360 5.623 16.210 1.00 86.88 101 ALA A O 1
ATOM 793 N N . HIS A 1 102 ? -16.473 4.456 15.905 1.00 83.12 102 HIS A N 1
ATOM 794 C CA . HIS A 1 102 ? -15.677 5.550 15.332 1.00 83.12 102 HIS A CA 1
ATOM 795 C C . HIS A 1 102 ? -15.767 5.641 13.791 1.00 83.12 102 HIS A C 1
ATOM 797 O O . HIS A 1 102 ? -14.983 6.351 13.161 1.00 83.12 102 HIS A O 1
ATOM 803 N N . GLY A 1 103 ? -16.703 4.924 13.156 1.00 86.25 103 GLY A N 1
ATOM 804 C CA . GLY A 1 103 ? -16.913 4.946 11.703 1.00 86.25 103 GLY A CA 1
ATOM 805 C C . GLY A 1 103 ? -15.901 4.120 10.898 1.00 86.25 103 GLY A C 1
ATOM 806 O O . GLY A 1 103 ? -15.793 4.271 9.674 1.00 86.25 103 GLY A O 1
ATOM 807 N N . ILE A 1 104 ? -15.139 3.242 11.556 1.00 83.75 104 ILE A N 1
ATOM 808 C CA . ILE A 1 104 ? -14.116 2.409 10.921 1.00 83.75 104 ILE A CA 1
ATOM 809 C C . ILE A 1 104 ? -14.526 0.941 10.993 1.00 83.75 104 ILE A C 1
ATOM 811 O O . ILE A 1 104 ? -14.275 0.235 11.963 1.00 83.75 104 ILE A O 1
ATOM 815 N N . ALA A 1 105 ? -15.127 0.464 9.904 1.00 85.12 105 ALA A N 1
ATOM 816 C CA . ALA A 1 105 ? -15.397 -0.954 9.714 1.00 85.12 105 ALA A CA 1
ATOM 817 C C . ALA A 1 105 ? -14.117 -1.695 9.286 1.00 85.12 105 ALA A C 1
ATOM 819 O O . ALA A 1 105 ? -13.524 -1.384 8.246 1.00 85.12 105 ALA A O 1
ATOM 820 N N . ILE A 1 106 ? -13.708 -2.687 10.077 1.00 81.88 106 ILE A N 1
ATOM 821 C CA . ILE A 1 106 ? -12.593 -3.595 9.787 1.00 81.88 106 ILE A CA 1
ATOM 822 C C . ILE A 1 106 ? -12.938 -5.004 10.278 1.00 81.88 106 ILE A C 1
ATOM 824 O O . ILE A 1 106 ? -13.599 -5.158 11.303 1.00 81.88 106 ILE A O 1
ATOM 828 N N . ASN A 1 107 ? -12.512 -6.033 9.545 1.00 81.69 107 ASN A N 1
ATOM 829 C CA . ASN A 1 107 ? -12.681 -7.418 9.978 1.00 81.69 107 ASN A CA 1
ATOM 830 C C . ASN A 1 107 ? -11.562 -7.841 10.948 1.00 81.69 107 ASN A C 1
ATOM 832 O O . ASN A 1 107 ? -10.485 -7.243 10.983 1.00 81.69 107 ASN A O 1
ATOM 836 N N . VAL A 1 108 ? -11.822 -8.897 11.717 1.00 77.31 108 VAL A N 1
ATOM 837 C CA . VAL A 1 108 ? -10.901 -9.406 12.744 1.00 77.31 108 VAL A CA 1
ATOM 838 C C . VAL A 1 108 ? -9.514 -9.775 12.178 1.00 77.31 108 VAL A C 1
ATOM 840 O O . VAL A 1 108 ? -8.525 -9.322 12.755 1.00 77.31 108 VAL A O 1
ATOM 843 N N . PRO A 1 109 ? -9.380 -10.496 11.041 1.00 77.94 109 PRO A N 1
ATOM 844 C CA . PRO A 1 109 ? -8.061 -10.827 10.493 1.00 77.94 109 PRO A CA 1
ATOM 845 C C . PRO A 1 109 ? -7.244 -9.598 10.078 1.00 77.94 109 PRO A C 1
ATOM 847 O O . PRO A 1 109 ? -6.052 -9.520 10.366 1.00 77.94 109 PRO A O 1
ATOM 850 N N . ALA A 1 110 ? -7.867 -8.604 9.435 1.00 75.69 110 ALA A N 1
ATOM 851 C CA . ALA A 1 110 ? -7.169 -7.386 9.029 1.00 75.69 110 ALA A CA 1
ATOM 852 C C . ALA A 1 110 ? -6.761 -6.532 10.235 1.00 75.69 110 ALA A C 1
ATOM 854 O O . ALA A 1 110 ? -5.682 -5.938 10.219 1.00 75.69 110 ALA A O 1
ATOM 855 N N . LEU A 1 111 ? -7.589 -6.493 11.286 1.00 82.12 111 LEU A N 1
ATOM 856 C CA . LEU A 1 111 ? -7.227 -5.851 12.546 1.00 82.12 111 LEU A CA 1
ATOM 857 C C . LEU A 1 111 ? -6.021 -6.546 13.185 1.00 82.12 111 LEU A C 1
ATOM 859 O O . LEU A 1 111 ? -5.066 -5.870 13.554 1.00 82.12 111 LEU A O 1
ATOM 863 N N . TRP A 1 112 ? -6.023 -7.879 13.249 1.00 83.31 112 TRP A N 1
ATOM 864 C CA . TRP A 1 112 ? -4.900 -8.647 13.786 1.00 83.31 112 TRP A CA 1
ATOM 865 C C . TRP A 1 112 ? -3.599 -8.380 13.022 1.00 83.31 112 TRP A C 1
ATOM 867 O O . TRP A 1 112 ? -2.589 -8.041 13.634 1.00 83.31 112 TRP A O 1
ATOM 877 N N . HIS A 1 113 ? -3.625 -8.436 11.685 1.00 80.12 113 HIS A N 1
ATOM 878 C CA . HIS A 1 113 ? -2.445 -8.126 10.870 1.00 80.12 113 HIS A CA 1
ATOM 879 C C . HIS A 1 113 ? -1.921 -6.709 11.127 1.00 80.12 113 HIS A C 1
ATOM 881 O O . HIS A 1 113 ? -0.706 -6.499 11.189 1.00 80.12 113 HIS A O 1
ATOM 887 N N . GLN A 1 114 ? -2.821 -5.738 11.300 1.00 82.31 114 GLN A N 1
ATOM 888 C CA . GLN A 1 114 ? -2.440 -4.363 11.605 1.00 82.31 114 GLN A CA 1
ATOM 889 C C . GLN A 1 114 ? -1.795 -4.244 12.994 1.00 82.31 114 GLN A C 1
ATOM 891 O O . GLN A 1 114 ? -0.747 -3.614 13.118 1.00 82.31 114 GLN A O 1
ATOM 896 N N . LEU A 1 115 ? -2.380 -4.867 14.021 1.00 82.38 115 LEU A N 1
ATOM 897 C CA . LEU A 1 115 ? -1.825 -4.873 15.377 1.00 82.38 115 LEU A CA 1
ATOM 898 C C . LEU A 1 115 ? -0.458 -5.565 15.426 1.00 82.38 115 LEU A C 1
ATOM 900 O O . LEU A 1 115 ? 0.464 -5.035 16.039 1.00 82.38 115 LEU A O 1
ATOM 904 N N . ASN A 1 116 ? -0.299 -6.685 14.716 1.00 83.06 116 ASN A N 1
ATOM 905 C CA . ASN A 1 116 ? 0.975 -7.390 14.587 1.00 83.06 116 ASN A CA 1
ATOM 906 C C . ASN A 1 116 ? 2.038 -6.530 13.876 1.00 83.06 116 ASN A C 1
ATOM 908 O O . ASN A 1 116 ? 3.187 -6.475 14.305 1.00 83.06 116 ASN A O 1
ATOM 912 N N . THR A 1 117 ? 1.651 -5.784 12.835 1.00 82.25 117 THR A N 1
ATOM 913 C CA . THR A 1 117 ? 2.550 -4.825 12.157 1.00 82.25 117 THR A CA 1
ATOM 914 C C . THR A 1 117 ? 3.039 -3.730 13.111 1.00 82.25 117 THR A C 1
ATOM 916 O O . THR A 1 117 ? 4.185 -3.299 13.020 1.00 82.25 117 THR A O 1
ATOM 919 N N . TRP A 1 118 ? 2.191 -3.300 14.048 1.00 82.88 118 TRP A N 1
ATOM 920 C CA . TRP A 1 118 ? 2.533 -2.325 15.089 1.00 82.88 118 TRP A CA 1
ATOM 921 C C . TRP A 1 118 ? 3.151 -2.929 16.353 1.00 82.88 118 TRP A C 1
ATOM 923 O O . TRP A 1 118 ? 3.398 -2.190 17.309 1.00 82.88 118 TRP A O 1
ATOM 933 N N . GLN A 1 119 ? 3.394 -4.245 16.369 1.00 81.88 119 GLN A N 1
ATOM 934 C CA . GLN A 1 119 ? 3.920 -4.976 17.527 1.00 81.88 119 GLN A CA 1
ATOM 935 C C . GLN A 1 119 ? 3.077 -4.743 18.796 1.00 81.88 119 GLN A C 1
ATOM 937 O O . GLN A 1 119 ? 3.600 -4.580 19.895 1.00 81.88 119 GLN A O 1
ATOM 942 N N . LEU A 1 120 ? 1.751 -4.674 18.629 1.00 75.50 120 LEU A N 1
ATOM 943 C CA . LEU A 1 120 ? 0.773 -4.488 19.709 1.00 75.50 120 LEU A CA 1
ATOM 944 C C . LEU A 1 120 ? 0.167 -5.805 20.215 1.00 75.50 120 LEU A C 1
ATOM 946 O O . LEU A 1 120 ? -0.632 -5.788 21.145 1.00 75.50 120 LEU A O 1
ATOM 950 N N . THR A 1 121 ? 0.517 -6.930 19.596 1.00 65.81 121 THR A N 1
ATOM 951 C CA . THR A 1 121 ? 0.174 -8.276 20.061 1.00 65.81 121 THR A CA 1
ATOM 952 C C . THR A 1 121 ? 1.355 -8.815 20.872 1.00 65.81 121 THR A C 1
ATOM 954 O O . THR A 1 121 ? 2.389 -9.130 20.281 1.00 65.81 121 THR A O 1
ATOM 957 N N . SER A 1 122 ? 1.225 -8.851 22.201 1.00 57.47 122 SER A N 1
ATOM 958 C CA . SER A 1 122 ? 2.142 -9.562 23.110 1.00 57.47 122 SER A CA 1
ATOM 959 C C . SER A 1 122 ? 1.660 -10.978 23.378 1.00 57.47 122 SER A C 1
ATOM 961 O O . SER A 1 122 ? 0.428 -11.191 23.324 1.00 57.47 122 SER A O 1
#